Protein AF-A0A969ZUM5-F1 (afdb_monomer)

Foldseek 3Di:
DPDDDDDFDDDDDPVDQPCVVPVVSVVVVVVVVAQEAEDEQSNPFLVVCPVQVVSNHHYDYDDDDDDDDPLADDLVCPPLAHPVRFGFCFDDQDPSQKTKTKTDLVVQVPDPCLVRQDPDPSSMHIHIDHPPHPPD

Mean predicted aligned error: 12.03 Å

Sequence (136 aa):
MQNGCVPGYTIHPGNEHDSRTFPAICERLKKYDPALMVLDAGYKTPARAKTLPDDGIKPVYPYRRPMTKKGFFKKHEYVYLCPNNQVLCYATTNREGYREYKSDPSFCVNCPYLSQCTESKSRQKNSHETYWGTVP

pLDDT: mean 72.78, std 12.59, range [31.12, 88.75]

Structure (mmCIF, N/CA/C/O backbone):
data_AF-A0A969ZUM5-F1
#
_entry.id   AF-A0A969ZUM5-F1
#
loop_
_atom_site.group_PDB
_atom_site.id
_atom_site.type_symbol
_atom_site.label_atom_id
_atom_site.label_alt_id
_atom_site.label_comp_id
_atom_site.label_asym_id
_atom_site.label_entity_id
_atom_site.label_seq_id
_atom_site.pdbx_PDB_ins_code
_atom_site.Cartn_x
_atom_site.Cartn_y
_atom_site.Cartn_z
_atom_site.occupancy
_atom_site.B_iso_or_equiv
_atom_site.auth_seq_id
_atom_site.auth_comp_id
_atom_site.auth_asym_id
_atom_site.auth_atom_id
_atom_site.pdbx_PDB_model_num
ATOM 1 N N . MET A 1 1 ? -27.647 9.827 27.102 1.00 40.00 1 MET A N 1
ATOM 2 C CA . MET A 1 1 ? -26.809 10.618 26.173 1.00 40.00 1 MET A CA 1
ATOM 3 C C . MET A 1 1 ? -26.498 9.743 24.974 1.00 40.00 1 MET A C 1
ATOM 5 O O . MET A 1 1 ? -25.571 8.952 25.024 1.00 40.00 1 MET A O 1
ATOM 9 N N . GLN A 1 2 ? -27.339 9.794 23.946 1.00 44.69 2 GLN A N 1
ATOM 10 C CA . GLN A 1 2 ? -27.152 9.017 22.723 1.00 44.69 2 GLN A CA 1
ATOM 11 C C . GLN A 1 2 ? -26.543 9.994 21.709 1.00 44.69 2 GLN A C 1
ATOM 13 O O . GLN A 1 2 ? -27.190 10.983 21.376 1.00 44.69 2 GLN A O 1
ATOM 18 N N . ASN A 1 3 ? -25.294 9.752 21.294 1.00 53.50 3 ASN A N 1
ATOM 19 C CA . ASN A 1 3 ? -24.539 10.503 20.268 1.00 53.50 3 ASN A CA 1
ATOM 20 C C . ASN A 1 3 ? -23.748 11.746 20.745 1.00 53.50 3 ASN A C 1
ATOM 22 O O . ASN A 1 3 ? -23.856 12.822 20.162 1.00 53.50 3 ASN A O 1
ATOM 26 N N . GLY A 1 4 ? -22.919 11.609 21.786 1.00 60.84 4 GLY A N 1
ATOM 27 C CA . GLY A 1 4 ? -21.901 12.617 22.122 1.00 60.84 4 GLY A CA 1
ATOM 28 C C . GLY A 1 4 ? -20.591 12.377 21.362 1.00 60.84 4 GLY A C 1
ATOM 29 O O . GLY A 1 4 ? -20.077 11.262 21.374 1.00 60.84 4 GLY A O 1
ATOM 30 N N . CYS A 1 5 ? -20.030 13.408 20.726 1.00 58.38 5 CYS A N 1
ATOM 31 C CA . CYS A 1 5 ? -18.680 13.359 20.156 1.00 58.38 5 CYS A CA 1
ATOM 32 C C . CYS A 1 5 ? -17.672 13.855 21.200 1.00 58.38 5 CYS A C 1
ATOM 34 O O . CYS A 1 5 ? -17.805 14.977 21.687 1.00 58.38 5 CYS A O 1
ATOM 36 N N . VAL A 1 6 ? -16.657 13.052 21.532 1.00 65.62 6 VAL A N 1
ATOM 37 C CA . VAL A 1 6 ? -15.576 13.451 22.450 1.00 65.62 6 VAL A CA 1
ATOM 38 C C . VAL A 1 6 ? -14.344 13.839 21.624 1.00 65.62 6 VAL A C 1
ATOM 40 O O . VAL A 1 6 ? -13.677 12.950 21.091 1.00 65.62 6 VAL A O 1
ATOM 43 N N . PRO A 1 7 ? -14.020 15.138 21.476 1.00 65.69 7 PRO A N 1
ATOM 44 C CA . PRO A 1 7 ? -12.789 15.545 20.814 1.0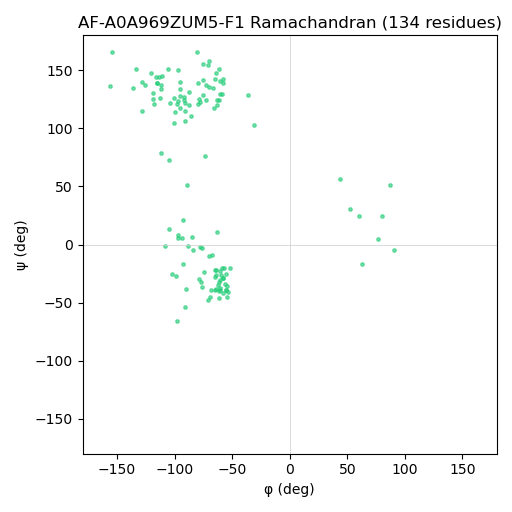0 65.69 7 PRO A CA 1
ATOM 45 C C . PRO A 1 7 ? -11.590 15.260 21.727 1.00 65.69 7 PRO A C 1
ATOM 47 O O . PRO A 1 7 ? -11.528 15.727 22.863 1.00 65.69 7 PRO A O 1
ATOM 50 N N . GLY A 1 8 ? -10.622 14.494 21.228 1.00 63.19 8 GLY A N 1
ATOM 51 C CA . GLY A 1 8 ? -9.336 14.269 21.885 1.00 63.19 8 GLY A CA 1
ATOM 52 C C . GLY A 1 8 ? -8.216 14.915 21.080 1.00 63.19 8 GLY A C 1
ATOM 53 O O . GLY A 1 8 ? -8.070 14.624 19.897 1.00 63.19 8 GLY A O 1
ATOM 54 N N . TYR A 1 9 ? -7.413 15.766 21.715 1.00 61.00 9 TYR A N 1
ATOM 55 C CA . TYR A 1 9 ? -6.194 16.317 21.125 1.00 61.00 9 TYR A CA 1
ATOM 56 C C . TYR A 1 9 ? -5.043 16.227 22.128 1.00 61.00 9 TYR A C 1
ATOM 58 O O . TYR A 1 9 ? -5.251 16.263 23.343 1.00 61.00 9 TYR A O 1
ATOM 66 N N . THR A 1 10 ? -3.817 16.116 21.627 1.00 54.66 10 THR A N 1
ATOM 67 C CA . THR A 1 10 ? -2.601 16.305 22.420 1.00 54.66 10 THR A CA 1
ATOM 68 C C . THR A 1 10 ? -1.697 17.301 21.712 1.00 54.66 10 THR A C 1
ATOM 70 O O . THR A 1 10 ? -1.594 17.309 20.488 1.00 54.66 10 THR A O 1
ATOM 73 N N . ILE A 1 11 ? -1.067 18.175 22.493 1.00 53.31 11 ILE A N 1
ATOM 74 C CA . ILE A 1 11 ? -0.109 19.166 22.004 1.00 53.31 11 ILE A CA 1
ATOM 75 C C . ILE A 1 11 ? 1.276 18.550 22.187 1.00 53.31 11 ILE A C 1
ATOM 77 O O . ILE A 1 11 ? 1.663 18.256 23.316 1.00 53.31 11 ILE A O 1
ATOM 81 N N . HIS A 1 12 ? 1.995 18.339 21.086 1.00 54.88 12 HIS A N 1
ATOM 82 C CA . HIS A 1 12 ? 3.365 17.827 21.101 1.00 54.88 12 HIS A CA 1
ATOM 83 C C . HIS A 1 12 ? 4.328 18.881 20.544 1.00 54.88 12 HIS A C 1
ATOM 85 O O . HIS A 1 12 ? 3.956 19.622 19.630 1.00 54.88 12 HIS A O 1
ATOM 91 N N . PRO A 1 13 ? 5.555 18.984 21.085 1.00 48.16 13 PRO A N 1
ATOM 92 C CA . PRO A 1 13 ? 6.585 19.845 20.519 1.00 48.16 13 PRO A CA 1
ATOM 93 C C . PRO A 1 13 ? 6.903 19.393 19.087 1.00 48.16 13 PRO A C 1
ATOM 95 O O . PRO A 1 13 ? 6.975 18.197 18.817 1.00 48.16 13 PRO A O 1
ATOM 98 N N . GLY A 1 14 ? 7.120 20.344 18.171 1.00 44.19 14 GLY A N 1
ATOM 99 C CA . GLY A 1 14 ? 7.198 20.116 16.715 1.00 44.19 14 GLY A CA 1
ATOM 100 C C . GLY A 1 14 ? 8.335 19.218 16.198 1.00 44.19 14 GLY A C 1
ATOM 101 O O . GLY A 1 14 ? 8.569 19.176 14.996 1.00 44.19 14 GLY A O 1
ATOM 102 N N . ASN A 1 15 ? 9.047 18.519 17.085 1.00 52.94 15 ASN A N 1
ATOM 103 C CA . ASN A 1 15 ? 10.117 17.574 16.774 1.00 52.94 15 ASN A CA 1
ATOM 104 C C . ASN A 1 15 ? 9.716 16.099 17.016 1.00 52.94 15 ASN A C 1
ATOM 106 O O . ASN A 1 15 ? 10.518 15.196 16.783 1.00 52.94 15 ASN A O 1
ATOM 110 N N . GLU A 1 16 ? 8.494 15.827 17.492 1.00 54.22 16 GLU A N 1
ATOM 111 C CA . GLU A 1 16 ? 7.964 14.466 17.625 1.00 54.22 16 GLU A CA 1
ATOM 112 C C . GLU A 1 16 ? 7.086 14.101 16.427 1.00 54.22 16 GLU A C 1
ATOM 114 O O . GLU A 1 16 ? 6.107 14.770 16.118 1.00 54.22 16 GLU A O 1
ATOM 119 N N . HIS A 1 17 ? 7.436 13.008 15.749 1.00 52.09 17 HIS A N 1
ATOM 120 C CA . HIS A 1 17 ? 6.623 12.469 14.664 1.00 52.09 17 HIS A CA 1
ATOM 121 C C . HIS A 1 17 ? 5.292 11.939 15.226 1.00 52.09 17 HIS A C 1
ATOM 123 O O . HIS A 1 17 ? 5.299 11.166 16.188 1.00 52.09 17 HIS A O 1
ATOM 129 N N . ASP A 1 18 ? 4.166 12.261 14.580 1.00 53.41 18 ASP A N 1
ATOM 130 C CA . ASP A 1 18 ? 2.789 11.898 14.985 1.00 53.41 18 ASP A CA 1
ATOM 131 C C . ASP A 1 18 ? 2.598 10.390 15.266 1.00 53.41 18 ASP A C 1
ATOM 133 O O . ASP A 1 18 ? 1.714 9.940 16.005 1.00 53.41 18 ASP A O 1
ATOM 137 N N . SER A 1 19 ? 3.494 9.554 14.735 1.00 55.16 19 SER A N 1
ATOM 138 C CA . SER A 1 19 ? 3.560 8.130 15.050 1.00 55.16 19 SER A CA 1
ATOM 139 C C . SER A 1 19 ? 3.991 7.805 16.487 1.00 55.16 19 SER A C 1
ATOM 141 O O . SER A 1 19 ? 3.902 6.641 16.853 1.00 55.16 19 SER A O 1
ATOM 143 N N . ARG A 1 20 ? 4.444 8.742 17.324 1.00 58.81 20 ARG A N 1
ATOM 144 C CA . ARG A 1 20 ? 4.753 8.495 18.752 1.00 58.81 20 ARG A CA 1
ATOM 145 C C . ARG A 1 20 ? 3.679 9.009 19.707 1.00 58.81 20 ARG A C 1
ATOM 147 O O . ARG A 1 20 ? 3.490 8.433 20.767 1.00 58.81 20 ARG A O 1
ATOM 154 N N . THR A 1 21 ? 2.929 10.011 19.276 1.00 61.41 21 THR A N 1
ATOM 155 C CA . THR A 1 21 ? 1.887 10.718 20.031 1.00 61.41 21 THR A CA 1
ATOM 156 C C . THR A 1 21 ? 0.575 9.943 20.179 1.00 61.41 21 THR A C 1
ATOM 158 O O . THR A 1 21 ? -0.080 9.972 21.219 1.00 61.41 21 THR A O 1
ATOM 161 N N . PHE A 1 22 ? 0.187 9.210 19.140 1.00 65.56 22 PHE A N 1
ATOM 162 C CA . PHE A 1 22 ? -1.101 8.519 19.075 1.00 65.56 22 PHE A CA 1
ATOM 163 C C . PHE A 1 22 ? -1.432 7.545 20.221 1.00 65.56 22 PHE A C 1
ATOM 165 O O . PHE A 1 22 ? -2.600 7.516 20.602 1.00 65.56 22 PHE A O 1
ATOM 172 N N . PRO A 1 23 ? -0.503 6.725 20.770 1.00 69.12 23 PRO A N 1
ATOM 173 C CA . PRO A 1 23 ? -0.862 5.746 21.796 1.00 69.12 23 PRO A CA 1
ATOM 174 C C . PRO A 1 23 ? -1.449 6.426 23.035 1.00 69.12 23 PRO A C 1
ATOM 176 O O . PRO A 1 23 ? -2.467 5.973 23.546 1.00 69.12 23 PRO A O 1
ATOM 179 N N . ALA A 1 24 ? -0.896 7.578 23.428 1.00 70.81 24 ALA A N 1
ATOM 180 C CA . ALA A 1 24 ? -1.373 8.352 24.570 1.00 70.81 24 ALA A CA 1
ATOM 181 C C . ALA A 1 24 ? -2.792 8.912 24.362 1.00 70.81 24 ALA A C 1
ATOM 183 O O . ALA A 1 24 ? -3.603 8.907 25.288 1.00 70.81 24 ALA A O 1
ATOM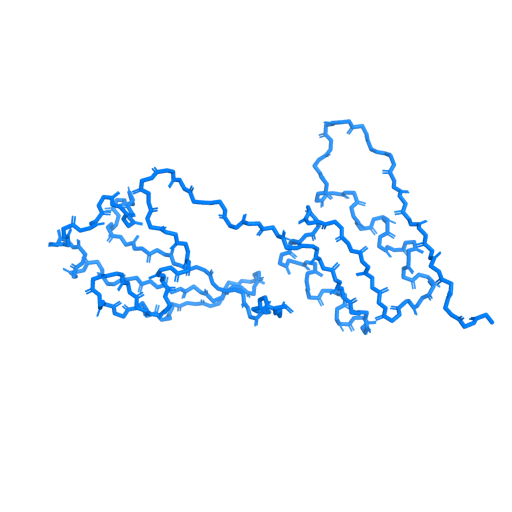 184 N N . ILE A 1 25 ? -3.127 9.376 23.151 1.00 74.31 25 ILE A N 1
ATOM 185 C CA . ILE A 1 25 ? -4.500 9.811 22.832 1.00 74.31 25 ILE A CA 1
ATOM 186 C C . ILE A 1 25 ? -5.439 8.606 22.805 1.00 74.31 25 ILE A C 1
ATOM 188 O O . ILE A 1 25 ? -6.530 8.650 23.372 1.00 74.31 25 ILE A O 1
ATOM 192 N N . CYS A 1 26 ? -5.007 7.524 22.159 1.00 71.75 26 CYS A N 1
ATOM 193 C CA . CYS A 1 26 ? -5.804 6.324 21.982 1.00 71.75 26 CYS A CA 1
ATOM 194 C C . CYS A 1 26 ? -6.167 5.698 23.334 1.00 71.75 26 CYS A C 1
ATOM 196 O O . CYS A 1 26 ? -7.338 5.438 23.572 1.00 71.75 26 CYS A O 1
ATOM 198 N N . GLU A 1 27 ? -5.220 5.563 24.267 1.00 75.88 27 GLU A N 1
ATOM 199 C CA . GLU A 1 27 ? -5.486 5.067 25.625 1.00 75.88 27 GLU A CA 1
ATOM 200 C C . GLU A 1 27 ? -6.480 5.939 26.400 1.00 75.88 27 GLU A C 1
ATOM 202 O O . GLU A 1 27 ? -7.324 5.417 27.127 1.00 75.88 27 GLU A O 1
ATOM 207 N N . ARG A 1 28 ? -6.432 7.267 26.233 1.00 76.31 28 ARG A N 1
ATOM 208 C CA . ARG A 1 28 ? -7.406 8.173 26.865 1.00 76.31 28 ARG A CA 1
ATOM 209 C C . ARG A 1 28 ? -8.801 8.007 26.275 1.00 76.31 28 ARG A C 1
ATOM 211 O O . ARG A 1 28 ? -9.768 8.057 27.027 1.00 76.31 28 ARG A O 1
ATOM 218 N N . LEU A 1 29 ? -8.902 7.810 24.961 1.00 75.12 29 LEU A N 1
ATOM 219 C CA . LEU A 1 29 ? -10.180 7.643 24.270 1.00 75.12 29 LEU A CA 1
ATOM 220 C C . LEU A 1 29 ? -10.776 6.242 24.457 1.00 75.12 29 LEU A C 1
ATOM 222 O O . LEU A 1 29 ? -11.991 6.125 24.569 1.00 75.12 29 LEU A O 1
ATOM 226 N N . LYS A 1 30 ? -9.946 5.197 24.579 1.00 75.25 30 LYS A N 1
ATOM 227 C CA . LYS A 1 30 ? -10.384 3.820 24.873 1.00 75.25 30 LYS A CA 1
ATOM 228 C C . LYS A 1 30 ? -11.163 3.709 26.184 1.00 75.25 30 LYS A C 1
ATOM 230 O O . LYS A 1 30 ? -12.049 2.875 26.286 1.00 75.25 30 LYS A O 1
ATOM 235 N N . LYS A 1 31 ? -10.896 4.582 27.165 1.00 77.69 31 LYS A N 1
ATOM 236 C CA . LYS A 1 31 ? -11.652 4.633 28.435 1.00 77.69 31 LYS A CA 1
ATOM 237 C C . LYS A 1 31 ? -13.149 4.893 28.252 1.00 77.69 31 LYS A C 1
ATOM 239 O O . LYS A 1 31 ? -13.914 4.613 29.167 1.00 77.69 31 LYS A O 1
ATOM 244 N N . TYR A 1 32 ? -13.548 5.447 27.111 1.00 77.12 32 TYR A N 1
ATOM 245 C CA . TYR A 1 32 ? -14.940 5.755 26.795 1.00 77.12 32 TYR A CA 1
ATOM 246 C C . TYR A 1 32 ? -15.623 4.675 25.946 1.00 77.12 32 TYR A C 1
ATOM 248 O O . TYR A 1 32 ? -16.746 4.907 25.513 1.00 77.12 32 TYR A O 1
ATOM 256 N N . ASP A 1 33 ? -14.949 3.547 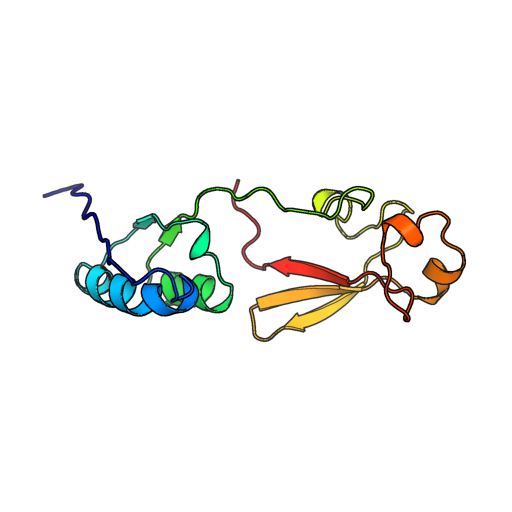25.688 1.00 76.38 33 ASP A N 1
ATOM 257 C CA . ASP A 1 33 ? -15.440 2.430 24.867 1.00 76.38 33 ASP A CA 1
ATOM 258 C C . ASP A 1 33 ? -16.142 2.876 23.561 1.00 76.38 33 ASP A C 1
ATOM 260 O O . ASP A 1 33 ? -17.330 2.620 23.340 1.00 76.38 33 ASP A O 1
ATOM 264 N N . PRO A 1 34 ? -15.457 3.658 22.699 1.00 79.44 34 PRO A N 1
ATOM 265 C CA . PRO A 1 34 ? -16.099 4.232 21.529 1.00 79.44 34 PRO A CA 1
ATOM 266 C C . PRO A 1 34 ? -16.312 3.173 20.443 1.00 79.44 34 PRO A C 1
ATOM 268 O O . PRO A 1 34 ? -15.362 2.566 19.963 1.00 79.44 34 PRO A O 1
ATOM 271 N N . ALA A 1 35 ? -17.537 3.053 19.929 1.00 77.06 35 ALA A N 1
ATOM 272 C CA . ALA A 1 35 ? -17.808 2.198 18.766 1.00 77.06 35 ALA A CA 1
ATOM 273 C C . ALA A 1 35 ? -17.111 2.691 17.474 1.00 77.06 35 ALA A C 1
ATOM 275 O O . ALA A 1 35 ? -16.802 1.901 16.579 1.00 77.06 35 ALA A O 1
ATOM 276 N N . LEU A 1 36 ? -16.862 4.003 17.362 1.00 79.38 36 LEU A N 1
ATOM 277 C CA . LEU A 1 36 ? -16.279 4.651 16.185 1.00 79.38 36 LEU A CA 1
ATOM 278 C C . LEU A 1 36 ? -15.215 5.671 16.601 1.00 79.38 36 LEU A C 1
ATOM 280 O O . LEU A 1 36 ? -15.460 6.502 17.475 1.00 79.38 36 LEU A O 1
ATOM 284 N N . MET A 1 37 ? -14.065 5.664 15.929 1.00 79.19 37 MET A N 1
ATOM 285 C CA . MET A 1 37 ? -12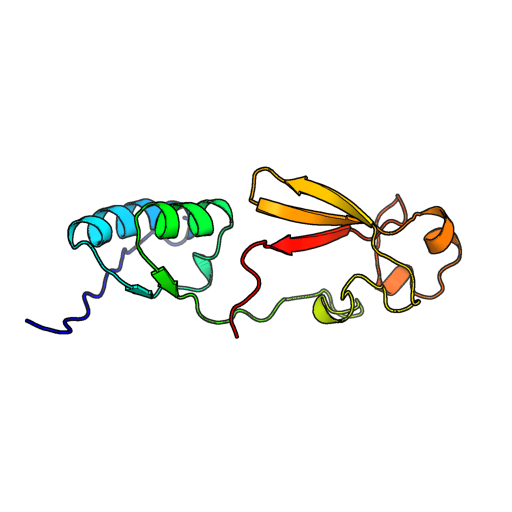.988 6.624 16.170 1.00 79.19 37 MET A CA 1
ATOM 286 C C . MET A 1 37 ? -12.552 7.279 14.858 1.00 79.19 37 MET A C 1
ATOM 288 O O . MET A 1 37 ? -12.020 6.610 13.976 1.00 79.19 37 MET A O 1
ATOM 292 N N . VAL A 1 38 ? -12.764 8.592 14.727 1.00 80.25 38 VAL A N 1
ATOM 293 C CA . VAL A 1 38 ? -12.276 9.370 13.577 1.00 80.25 38 VAL A CA 1
ATOM 294 C C . VAL A 1 38 ? -10.860 9.845 13.879 1.00 80.25 38 VAL A C 1
ATOM 296 O O . VAL A 1 38 ? -10.626 10.536 14.867 1.00 80.25 38 VAL A O 1
ATOM 299 N N . LEU A 1 39 ? -9.911 9.441 13.043 1.00 79.31 39 LEU A N 1
ATOM 300 C CA . LEU A 1 39 ? -8.482 9.649 13.237 1.00 79.31 39 LEU A CA 1
ATOM 301 C C . LEU A 1 39 ? -7.900 10.448 12.085 1.00 79.31 39 LEU A C 1
ATOM 303 O O . LEU A 1 39 ? -8.322 10.279 10.950 1.00 79.31 39 LEU A O 1
ATOM 307 N N . ASP A 1 40 ? -6.883 11.260 12.354 1.00 75.44 40 ASP A N 1
ATOM 308 C CA . ASP A 1 40 ? -6.139 11.944 11.298 1.00 75.44 40 ASP A CA 1
ATOM 309 C C . ASP A 1 40 ? -5.451 10.958 10.325 1.00 75.44 40 ASP A C 1
ATOM 311 O O . ASP A 1 40 ? -5.057 9.845 10.700 1.00 75.44 40 ASP A O 1
ATOM 315 N N . ALA A 1 41 ? -5.266 11.372 9.065 1.00 68.19 41 ALA A N 1
ATOM 316 C CA . ALA A 1 41 ? -4.572 10.581 8.045 1.00 68.19 41 ALA A CA 1
ATOM 317 C C . ALA A 1 41 ? -3.129 10.216 8.442 1.00 68.19 41 ALA A C 1
ATOM 319 O O . ALA A 1 41 ? -2.629 9.172 8.013 1.00 68.19 41 ALA A O 1
ATOM 320 N N . GLY A 1 42 ? -2.460 11.043 9.251 1.00 68.00 42 GLY A N 1
ATOM 321 C CA . GLY A 1 42 ? -1.121 10.796 9.792 1.00 68.00 42 GLY A CA 1
ATOM 322 C C . GLY A 1 42 ? -1.050 9.590 10.733 1.00 68.00 42 GLY A C 1
ATOM 323 O O . GLY A 1 42 ? 0.004 8.967 10.863 1.00 68.00 42 GLY A O 1
ATOM 324 N N . TYR A 1 43 ? -2.178 9.180 11.319 1.00 69.00 43 TYR A N 1
ATOM 325 C CA . TYR A 1 43 ? -2.258 8.013 12.202 1.00 69.00 43 TYR A CA 1
ATOM 326 C C . TYR A 1 43 ? -2.534 6.696 11.474 1.00 69.00 43 TYR A C 1
ATOM 328 O O . TYR A 1 43 ? -2.572 5.643 12.118 1.00 69.00 43 TYR A O 1
ATOM 336 N N . LYS A 1 44 ? -2.693 6.726 10.145 1.00 69.06 44 LYS A N 1
ATOM 337 C CA . LYS A 1 44 ? -2.882 5.536 9.310 1.00 69.06 44 LYS A CA 1
ATOM 338 C C . LYS A 1 44 ? -1.561 4.773 9.168 1.00 69.06 44 LYS A C 1
ATOM 340 O O . LYS A 1 44 ? -0.896 4.838 8.135 1.00 69.06 44 LYS A O 1
ATOM 345 N N . THR A 1 45 ? -1.179 4.044 10.214 1.00 65.31 45 THR A N 1
ATOM 346 C CA . THR A 1 45 ? -0.061 3.096 10.182 1.00 65.31 45 THR A CA 1
ATOM 347 C C . THR A 1 45 ? -0.558 1.652 10.298 1.00 65.31 45 THR A C 1
ATOM 349 O O . THR A 1 45 ? -1.524 1.374 11.012 1.00 65.31 45 THR A O 1
ATOM 352 N N . PRO A 1 46 ? 0.104 0.705 9.616 1.00 58.84 46 PRO A N 1
ATOM 353 C CA . PRO A 1 46 ? -0.287 -0.707 9.576 1.00 58.84 46 PRO A CA 1
ATOM 354 C C . PRO A 1 46 ? -0.357 -1.352 10.966 1.00 58.84 46 PRO A C 1
ATOM 356 O O . PRO A 1 46 ? -1.322 -2.043 11.280 1.00 58.84 46 PRO A O 1
ATOM 359 N N . ALA A 1 47 ? 0.613 -1.045 11.835 1.00 60.53 47 ALA A N 1
ATOM 360 C CA . ALA A 1 47 ? 0.645 -1.538 13.211 1.00 60.53 47 ALA A CA 1
ATOM 361 C C . ALA A 1 47 ? -0.586 -1.116 14.038 1.00 60.53 47 ALA A C 1
ATOM 363 O O . ALA A 1 47 ? -0.955 -1.815 14.973 1.00 60.53 47 ALA A O 1
ATOM 364 N N . ARG A 1 48 ? -1.236 0.005 13.691 1.00 62.19 48 ARG A N 1
ATOM 365 C CA . ARG A 1 48 ? -2.387 0.572 14.419 1.00 62.19 48 ARG A CA 1
ATOM 366 C C . ARG A 1 48 ? -3.731 0.239 13.805 1.00 62.19 48 ARG A C 1
ATOM 368 O O . ARG A 1 48 ? -4.723 0.178 14.524 1.00 62.19 48 ARG A O 1
ATOM 375 N N . ALA A 1 49 ? -3.753 -0.002 12.496 1.00 61.62 49 ALA A N 1
ATOM 376 C CA . ALA A 1 49 ? -4.949 -0.431 11.784 1.00 61.62 49 ALA A CA 1
ATOM 377 C C . ALA A 1 49 ? -5.485 -1.773 12.307 1.00 61.62 49 ALA A C 1
ATOM 379 O O . ALA A 1 49 ? -6.665 -2.048 12.133 1.00 61.62 49 ALA A O 1
ATOM 380 N N . LYS A 1 50 ? -4.634 -2.587 12.950 1.00 61.88 50 LYS A N 1
ATOM 381 C CA . LYS A 1 50 ? -5.032 -3.861 13.555 1.00 61.88 50 LYS A CA 1
ATOM 382 C C . LYS A 1 50 ? -5.486 -3.732 15.016 1.00 61.88 50 LYS A C 1
ATOM 384 O O . LYS A 1 50 ? -6.461 -4.360 15.396 1.00 61.88 50 LYS A O 1
ATOM 389 N N . THR A 1 51 ? -4.835 -2.882 15.812 1.00 68.38 51 THR A N 1
ATOM 390 C CA . THR A 1 51 ? -5.123 -2.772 17.253 1.00 68.38 51 THR A CA 1
ATOM 391 C C . THR A 1 51 ? -6.539 -2.273 17.551 1.00 68.38 51 THR A C 1
ATOM 393 O O . THR A 1 51 ? -7.157 -2.748 18.489 1.00 68.38 51 THR A O 1
ATOM 396 N N . LEU A 1 52 ? -7.062 -1.319 16.772 1.00 73.69 52 LEU A N 1
ATOM 397 C CA . LEU A 1 52 ? -8.389 -0.743 17.040 1.00 73.69 52 LEU A CA 1
ATOM 39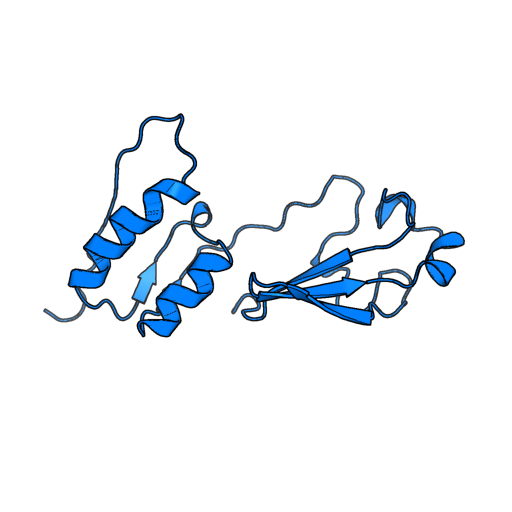8 C C . LEU A 1 52 ? -9.534 -1.725 16.741 1.00 73.69 52 LEU A C 1
ATOM 400 O O . LEU A 1 52 ? -10.384 -1.886 17.614 1.00 73.69 52 LEU A O 1
ATOM 404 N N . PRO A 1 53 ? -9.556 -2.420 15.583 1.00 74.44 53 PRO A N 1
ATOM 405 C CA . PRO A 1 53 ? -10.557 -3.456 15.339 1.00 74.44 53 PRO A CA 1
ATOM 406 C C . PRO A 1 53 ? -10.483 -4.638 16.309 1.00 74.44 53 PRO A C 1
ATOM 408 O O . PRO A 1 53 ? -11.534 -5.171 16.653 1.00 74.44 53 PRO A O 1
ATOM 411 N N . ASP A 1 54 ? -9.281 -5.033 16.756 1.00 74.75 54 ASP A N 1
ATOM 412 C CA . ASP A 1 54 ? -9.113 -6.096 17.763 1.00 74.75 54 ASP A CA 1
ATOM 413 C C . ASP A 1 54 ? -9.792 -5.711 19.097 1.00 74.75 54 ASP A C 1
ATOM 415 O O . ASP A 1 54 ? -10.358 -6.568 19.771 1.00 74.75 54 ASP A O 1
ATOM 419 N N . ASP A 1 55 ? -9.817 -4.415 19.427 1.00 74.50 55 ASP A N 1
ATOM 420 C CA . ASP A 1 55 ? -10.523 -3.857 20.588 1.00 74.50 55 ASP A CA 1
ATOM 421 C C . ASP A 1 55 ? -12.019 -3.566 20.316 1.00 74.50 55 ASP A C 1
ATOM 423 O O . ASP A 1 55 ? -12.688 -2.949 21.140 1.00 74.50 55 ASP A O 1
ATOM 427 N N . GLY A 1 56 ? -12.563 -3.956 19.155 1.00 77.38 56 GLY A N 1
ATOM 428 C CA . GLY A 1 56 ? -13.962 -3.703 18.774 1.00 77.38 56 GLY A CA 1
ATOM 429 C C . GLY A 1 56 ? -14.263 -2.267 18.320 1.00 77.38 56 GLY A C 1
ATOM 430 O O . GLY A 1 56 ? -15.413 -1.936 18.025 1.00 77.38 56 GLY A O 1
ATOM 431 N N . ILE A 1 57 ? -13.243 -1.414 18.207 1.00 81.06 57 ILE A N 1
ATOM 432 C CA . ILE A 1 57 ? -13.367 -0.009 17.811 1.00 81.06 57 ILE A CA 1
ATOM 433 C C . ILE A 1 57 ? -13.208 0.094 16.295 1.00 81.06 57 ILE A C 1
ATOM 435 O O . ILE A 1 57 ? -12.195 -0.330 15.739 1.00 81.06 57 ILE A O 1
ATOM 439 N N . LYS A 1 58 ? -14.160 0.724 15.597 1.00 79.94 58 LYS A N 1
ATOM 440 C CA . LYS A 1 58 ? -14.039 0.968 14.151 1.00 79.94 58 LYS A CA 1
ATOM 441 C C . LYS A 1 58 ? -13.271 2.272 13.879 1.00 79.94 58 LYS A C 1
ATOM 443 O O . LYS A 1 58 ? -13.820 3.352 14.122 1.00 79.94 58 LYS A O 1
ATOM 448 N N . PRO A 1 59 ? -12.034 2.231 13.347 1.00 79.75 59 PRO A N 1
ATOM 449 C CA . PRO A 1 59 ? -11.332 3.447 12.966 1.00 79.75 59 PRO A CA 1
ATOM 450 C C . PRO A 1 59 ? -11.808 3.975 11.610 1.00 79.75 59 PRO A C 1
ATOM 452 O O . PRO A 1 59 ? -11.979 3.222 10.651 1.00 79.75 59 PRO A O 1
ATOM 455 N N . VAL A 1 60 ? -11.954 5.293 11.510 1.00 80.38 60 VAL A N 1
ATOM 456 C CA . VAL A 1 60 ? -12.202 6.022 10.265 1.00 80.38 60 VAL A CA 1
ATOM 457 C C . VAL A 1 60 ? -11.030 6.959 10.030 1.00 80.38 60 VAL A C 1
ATOM 459 O O . VAL A 1 60 ? -10.751 7.826 10.854 1.00 80.38 60 VAL A O 1
ATOM 462 N N . TYR A 1 61 ? -10.353 6.791 8.898 1.00 78.19 61 TYR A N 1
ATOM 463 C CA . TYR A 1 61 ? -9.256 7.659 8.478 1.00 78.19 61 TYR A CA 1
ATOM 464 C C . TYR A 1 61 ? -9.685 8.456 7.242 1.00 78.19 61 TYR A C 1
ATOM 466 O O . TYR A 1 61 ? -10.243 7.856 6.318 1.00 78.19 61 TYR A O 1
ATOM 474 N N . PRO A 1 62 ? -9.390 9.764 7.155 1.00 76.19 62 PRO A N 1
ATOM 475 C CA . PRO A 1 62 ? -9.619 10.525 5.944 1.00 76.19 62 PRO A CA 1
ATOM 476 C C . PRO A 1 62 ? -8.746 9.987 4.807 1.00 76.19 62 PRO A C 1
ATOM 478 O O . PRO A 1 62 ? -7.631 9.486 5.003 1.00 76.19 62 PRO A O 1
ATOM 481 N N . TYR A 1 63 ? -9.269 10.085 3.587 1.00 70.75 63 TYR A N 1
ATOM 482 C CA . TYR A 1 63 ? -8.566 9.629 2.398 1.00 70.75 63 TYR A CA 1
ATOM 483 C C . TYR A 1 63 ? -7.308 10.471 2.154 1.00 70.75 63 TYR A C 1
ATOM 485 O O . TYR A 1 63 ? -7.376 11.668 1.876 1.00 70.75 63 TYR A O 1
ATOM 493 N N . ARG A 1 64 ? -6.140 9.824 2.198 1.00 65.19 64 ARG A N 1
ATOM 494 C CA . ARG A 1 64 ? -4.871 10.417 1.766 1.00 65.19 64 ARG A CA 1
ATOM 495 C C . ARG A 1 64 ? -4.569 9.962 0.346 1.00 65.19 64 ARG A C 1
ATOM 497 O O . ARG A 1 64 ? -4.423 8.764 0.103 1.00 65.19 64 ARG A O 1
ATOM 504 N N . ARG A 1 65 ? -4.431 10.914 -0.583 1.00 66.56 65 ARG A N 1
ATOM 505 C CA . ARG A 1 65 ? -4.031 10.603 -1.962 1.00 66.56 65 ARG A CA 1
ATOM 506 C C . ARG A 1 65 ? -2.669 9.892 -1.961 1.00 66.56 65 ARG A C 1
ATOM 508 O O . ARG A 1 65 ? -1.730 10.404 -1.347 1.00 66.56 65 ARG A O 1
ATOM 515 N N . PRO A 1 66 ? -2.533 8.740 -2.640 1.00 66.25 66 PRO A N 1
ATOM 516 C CA . PRO A 1 66 ? -1.246 8.079 -2.781 1.00 66.25 66 PRO A CA 1
ATOM 517 C C . PRO A 1 66 ? -0.296 8.984 -3.570 1.00 66.25 66 PRO A C 1
ATOM 519 O O . PRO A 1 66 ? -0.607 9.409 -4.682 1.00 66.25 66 PRO A O 1
ATOM 522 N N . MET A 1 67 ? 0.858 9.288 -2.981 1.00 67.06 67 MET A N 1
ATOM 523 C CA . MET A 1 67 ? 1.901 10.077 -3.629 1.00 67.06 67 MET A CA 1
ATOM 524 C C . MET A 1 67 ? 2.852 9.135 -4.364 1.00 67.06 67 MET A C 1
ATOM 526 O O . MET A 1 67 ? 3.534 8.325 -3.739 1.00 67.06 67 MET A O 1
ATOM 530 N N . THR A 1 68 ? 2.894 9.231 -5.691 1.00 69.88 68 THR A N 1
ATOM 531 C CA . THR A 1 68 ? 3.941 8.609 -6.510 1.00 69.88 68 THR A CA 1
ATOM 532 C C . THR A 1 68 ? 4.907 9.674 -7.010 1.00 69.88 68 THR A C 1
ATOM 534 O O . THR A 1 68 ? 4.541 10.839 -7.171 1.00 69.88 68 THR A O 1
ATOM 537 N N . LYS A 1 69 ? 6.168 9.285 -7.234 1.00 75.31 69 LYS A N 1
ATOM 538 C CA . LYS A 1 69 ? 7.157 10.172 -7.854 1.00 75.31 69 LYS A CA 1
ATOM 539 C C . LYS A 1 69 ? 6.650 10.623 -9.231 1.00 75.31 69 LYS A C 1
ATOM 541 O O . LYS A 1 69 ? 6.039 9.844 -9.963 1.00 75.31 69 LYS A O 1
ATOM 546 N N . LYS A 1 70 ? 6.912 11.882 -9.589 1.00 74.38 70 LYS A N 1
ATOM 547 C CA . LYS A 1 70 ? 6.548 12.437 -10.900 1.00 74.38 70 LYS A CA 1
ATOM 548 C C . LYS A 1 70 ? 7.255 11.636 -12.005 1.00 74.38 70 LYS A C 1
ATOM 550 O O . LYS A 1 70 ? 8.456 11.421 -11.909 1.00 74.38 70 LYS A O 1
ATOM 555 N N . GLY A 1 71 ? 6.507 11.184 -1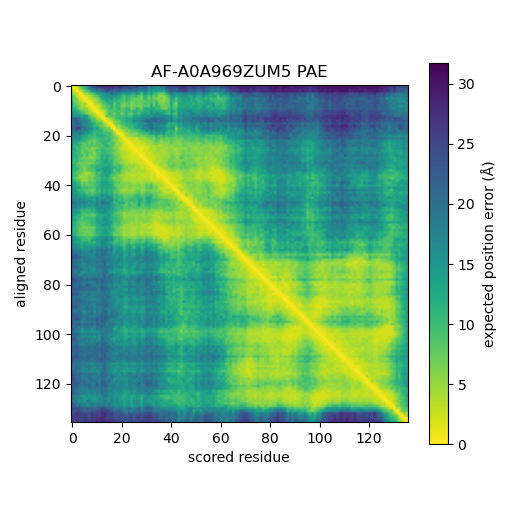3.014 1.00 79.06 71 GLY A N 1
ATOM 556 C CA . GLY A 1 71 ? 7.021 10.344 -14.110 1.00 79.06 71 GLY A CA 1
ATOM 557 C C . GLY A 1 71 ? 6.941 8.830 -13.872 1.00 79.06 71 GLY A C 1
ATOM 558 O O . GLY A 1 71 ? 7.231 8.068 -14.786 1.00 79.06 71 GLY A O 1
ATOM 559 N N . PHE A 1 72 ? 6.514 8.389 -12.684 1.00 84.56 72 PHE A N 1
ATOM 560 C CA . PHE A 1 72 ? 6.245 6.978 -12.402 1.00 84.56 72 PHE A CA 1
ATOM 561 C C . PHE A 1 72 ? 4.763 6.668 -12.550 1.00 84.56 72 PHE A C 1
ATOM 563 O O . PHE A 1 72 ? 3.910 7.500 -12.222 1.00 84.56 72 PHE A O 1
ATOM 570 N N . PHE A 1 73 ? 4.467 5.427 -12.931 1.00 83.44 73 PHE A N 1
ATOM 571 C CA . PHE A 1 73 ? 3.105 4.912 -12.869 1.00 83.44 73 PHE A CA 1
ATOM 572 C C . PHE A 1 73 ? 2.555 4.993 -11.446 1.00 83.44 73 PHE A C 1
ATOM 574 O O . PHE A 1 73 ? 3.233 4.699 -10.449 1.00 83.44 73 PHE A O 1
ATOM 581 N N . LYS A 1 74 ? 1.292 5.384 -11.361 1.00 81.50 74 LYS A N 1
ATOM 582 C CA . LYS A 1 74 ? 0.537 5.498 -10.124 1.00 81.50 74 LYS A CA 1
ATOM 583 C C . LYS A 1 74 ? 0.241 4.111 -9.573 1.00 81.50 74 LYS A C 1
ATOM 585 O O . LYS A 1 74 ? 0.128 3.130 -10.299 1.00 81.50 74 LYS A O 1
ATOM 590 N N . LYS A 1 75 ? 0.050 4.029 -8.256 1.00 77.88 75 LYS A N 1
ATOM 591 C CA . LYS A 1 75 ? -0.248 2.758 -7.579 1.00 77.88 75 LYS A CA 1
ATOM 592 C C . LYS A 1 75 ? -1.477 2.047 -8.166 1.00 77.88 75 LYS A C 1
ATOM 594 O O . LYS A 1 75 ? -1.453 0.834 -8.306 1.00 77.88 75 LYS A O 1
ATOM 599 N N . HIS A 1 76 ? -2.515 2.801 -8.531 1.00 76.19 76 HIS A N 1
ATOM 600 C CA . HIS A 1 76 ? -3.754 2.249 -9.090 1.00 76.19 76 HIS A CA 1
ATOM 601 C C . HIS A 1 76 ? -3.600 1.679 -10.509 1.00 76.19 76 HIS A C 1
ATOM 603 O O . HIS A 1 76 ? -4.534 1.075 -11.014 1.00 76.19 76 HIS A O 1
ATOM 609 N N . GLU A 1 77 ? -2.463 1.894 -11.176 1.00 78.94 77 GLU A N 1
ATOM 610 C CA . GLU A 1 77 ? -2.163 1.290 -12.483 1.00 78.94 77 GLU A CA 1
ATOM 611 C C . GLU A 1 77 ? -1.583 -0.126 -12.333 1.00 78.94 77 GLU A C 1
ATOM 613 O O . GLU A 1 77 ? -1.371 -0.818 -13.322 1.00 78.94 77 GLU A O 1
ATOM 618 N N . TYR A 1 78 ? -1.342 -0.568 -11.092 1.00 79.25 78 TYR A N 1
ATOM 619 C CA . TYR A 1 78 ? -0.864 -1.904 -10.754 1.00 79.25 78 TYR A CA 1
ATOM 620 C C . TYR A 1 78 ? -1.957 -2.684 -10.013 1.00 79.25 78 TYR A C 1
ATOM 622 O O . TYR A 1 78 ? -1.929 -2.789 -8.786 1.00 79.25 78 TYR A O 1
ATOM 630 N N . VAL A 1 79 ? -2.930 -3.216 -10.757 1.00 75.38 79 VAL A N 1
ATOM 631 C CA . VAL A 1 79 ? -4.064 -3.999 -10.224 1.00 75.38 79 VAL A CA 1
ATOM 632 C C . VAL A 1 79 ? -3.830 -5.478 -10.529 1.00 75.38 79 VAL A C 1
ATOM 634 O O . VAL A 1 79 ? -4.408 -6.027 -11.461 1.00 75.38 79 VAL A O 1
ATOM 637 N N . TYR A 1 80 ? -2.883 -6.099 -9.815 1.00 79.56 80 TYR A N 1
ATOM 638 C CA . TYR A 1 80 ? -2.346 -7.460 -10.057 1.00 79.56 80 TYR A CA 1
ATOM 639 C C . TYR A 1 80 ? -1.634 -7.672 -11.401 1.00 79.56 80 TYR A C 1
ATOM 641 O O . TYR A 1 80 ? -0.839 -8.598 -11.540 1.00 79.56 80 TYR A O 1
ATOM 649 N N . LEU A 1 81 ? -1.852 -6.775 -12.355 1.00 83.81 81 LEU A N 1
ATOM 650 C CA . LEU A 1 81 ? -1.149 -6.664 -13.619 1.00 83.81 81 LEU A CA 1
ATOM 651 C C . LEU A 1 81 ? -0.348 -5.364 -13.631 1.00 83.81 81 LEU A C 1
ATOM 653 O O . LEU A 1 81 ? -0.776 -4.350 -13.081 1.00 83.81 81 LEU A O 1
ATOM 657 N N . CYS A 1 82 ? 0.825 -5.388 -14.252 1.00 83.69 82 CYS A N 1
ATOM 658 C CA . CYS A 1 82 ? 1.551 -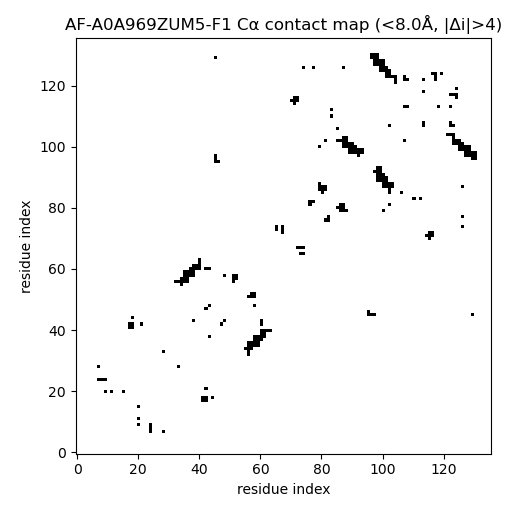4.170 -14.577 1.00 83.69 82 CYS A CA 1
ATOM 659 C C . CYS A 1 82 ? 0.988 -3.530 -15.863 1.00 83.69 82 CYS A C 1
ATOM 661 O O . CYS A 1 82 ? 0.319 -4.214 -16.640 1.00 83.69 82 CYS A O 1
ATOM 663 N N . PRO A 1 83 ? 1.323 -2.260 -16.156 1.00 82.62 83 PRO A N 1
ATOM 664 C CA . PRO A 1 83 ? 0.917 -1.590 -17.398 1.00 82.62 83 PRO A CA 1
ATOM 665 C C . PRO A 1 83 ? 1.348 -2.309 -18.689 1.00 82.62 83 PRO A C 1
ATOM 667 O O . PRO A 1 83 ? 0.754 -2.098 -19.738 1.00 82.62 83 PRO A O 1
ATOM 670 N N . ASN A 1 84 ? 2.357 -3.185 -18.615 1.00 84.62 84 ASN A N 1
ATOM 671 C CA . ASN A 1 84 ? 2.796 -4.053 -19.715 1.00 84.62 84 ASN A CA 1
ATOM 672 C C . ASN A 1 84 ? 2.115 -5.439 -19.704 1.00 84.62 84 ASN A C 1
ATOM 674 O O . ASN A 1 84 ? 2.662 -6.411 -20.224 1.00 84.62 84 ASN A O 1
ATOM 678 N N . ASN A 1 85 ? 0.964 -5.555 -19.042 1.00 84.38 85 ASN A N 1
ATOM 679 C CA . ASN A 1 85 ? 0.140 -6.760 -18.964 1.00 84.38 85 ASN A CA 1
ATOM 680 C C . ASN A 1 85 ? 0.827 -7.994 -18.340 1.00 84.38 85 ASN A C 1
ATOM 682 O O . ASN A 1 85 ? 0.439 -9.127 -18.611 1.00 84.38 85 ASN A O 1
ATOM 686 N N . GLN A 1 86 ? 1.850 -7.787 -17.503 1.00 84.94 86 GLN A N 1
ATOM 687 C CA . GLN A 1 86 ? 2.532 -8.863 -16.774 1.00 84.94 86 GLN A CA 1
ATOM 688 C C . GLN A 1 86 ? 1.956 -9.021 -15.372 1.00 84.94 86 GLN A C 1
ATOM 690 O O . GLN A 1 86 ? 1.699 -8.027 -14.691 1.00 84.94 86 GLN A O 1
ATOM 695 N N . VAL A 1 87 ? 1.809 -10.266 -14.924 1.00 86.62 87 VAL A N 1
ATOM 696 C CA . VAL A 1 87 ? 1.291 -10.584 -13.590 1.00 86.62 87 VAL A CA 1
ATOM 697 C C . VAL A 1 87 ? 2.308 -10.204 -12.514 1.00 86.62 87 VAL A C 1
ATOM 699 O O . VAL A 1 87 ? 3.502 -10.482 -12.624 1.00 86.62 87 VAL A O 1
ATOM 702 N N . LEU A 1 88 ? 1.822 -9.567 -11.451 1.00 87.06 88 LEU A N 1
ATOM 703 C CA . LEU A 1 88 ? 2.569 -9.364 -10.218 1.00 87.06 88 LEU A CA 1
ATOM 704 C C . LEU A 1 88 ? 2.286 -10.540 -9.281 1.00 87.06 88 LEU A C 1
ATOM 706 O O . LEU A 1 88 ? 1.204 -10.646 -8.703 1.00 87.06 88 LEU A O 1
ATOM 710 N N . CYS A 1 89 ? 3.263 -11.426 -9.127 1.00 87.06 89 CYS A N 1
ATOM 711 C CA . CYS A 1 89 ? 3.127 -12.617 -8.300 1.00 87.06 89 CYS A CA 1
ATOM 712 C C . CYS A 1 89 ? 3.135 -12.247 -6.818 1.00 87.06 89 CYS A C 1
ATOM 714 O O . CYS A 1 89 ? 3.950 -11.435 -6.373 1.00 87.06 89 CYS A O 1
ATOM 716 N N . TYR A 1 90 ? 2.248 -12.870 -6.043 1.00 86.62 90 TYR A N 1
ATOM 717 C CA . TYR A 1 90 ? 2.278 -12.765 -4.588 1.00 86.62 90 TYR A CA 1
ATOM 718 C C . TYR A 1 90 ? 3.601 -13.330 -4.064 1.00 86.62 90 TYR A C 1
ATOM 720 O O . TYR A 1 90 ? 3.958 -14.468 -4.363 1.00 86.62 90 TYR A O 1
ATOM 728 N N . ALA A 1 91 ? 4.332 -12.525 -3.298 1.00 86.44 91 ALA A N 1
ATOM 729 C CA . ALA A 1 91 ? 5.598 -12.922 -2.707 1.00 86.44 91 ALA A CA 1
ATOM 730 C C . ALA A 1 91 ? 5.397 -13.351 -1.256 1.00 86.44 91 ALA A C 1
ATOM 732 O O . ALA A 1 91 ? 5.604 -14.511 -0.913 1.00 86.44 91 ALA A O 1
ATOM 733 N N . THR A 1 92 ? 5.010 -12.415 -0.393 1.00 85.31 92 THR A N 1
ATOM 734 C CA . THR A 1 92 ? 4.855 -12.654 1.044 1.00 85.31 92 THR A CA 1
ATOM 735 C C . THR A 1 92 ? 3.843 -11.677 1.634 1.00 85.31 92 THR A C 1
ATOM 737 O O . THR A 1 92 ? 3.496 -10.666 1.023 1.00 85.31 92 THR A O 1
ATOM 740 N N . THR A 1 93 ? 3.379 -11.961 2.850 1.00 82.25 93 THR A N 1
ATOM 741 C CA . THR A 1 93 ? 2.711 -10.964 3.687 1.00 82.25 93 THR A CA 1
ATOM 742 C C . THR A 1 93 ? 3.694 -10.517 4.758 1.00 82.25 93 THR A C 1
ATOM 744 O O . THR A 1 93 ? 4.205 -11.344 5.513 1.00 82.25 93 THR A O 1
ATOM 747 N N . ASN A 1 94 ? 3.996 -9.221 4.812 1.00 77.00 94 ASN A N 1
ATOM 748 C CA . ASN A 1 94 ? 4.904 -8.666 5.812 1.00 77.00 94 ASN A CA 1
ATOM 749 C C . ASN A 1 94 ? 4.246 -8.698 7.209 1.00 77.00 94 ASN A C 1
ATOM 751 O O . ASN A 1 94 ? 3.020 -8.709 7.321 1.00 77.00 94 ASN A O 1
ATOM 755 N N . ARG A 1 95 ? 5.042 -8.664 8.286 1.00 70.00 95 ARG A N 1
ATOM 756 C CA . ARG A 1 95 ? 4.573 -8.598 9.688 1.00 70.00 95 ARG A CA 1
ATOM 757 C C . ARG A 1 95 ? 3.633 -7.416 9.942 1.00 70.00 95 ARG A C 1
ATOM 759 O O . ARG A 1 95 ? 2.794 -7.474 10.831 1.00 70.00 95 ARG A O 1
ATOM 766 N N . GLU A 1 96 ? 3.755 -6.373 9.129 1.00 64.06 96 GLU A N 1
ATOM 767 C CA . GLU A 1 96 ? 2.890 -5.193 9.131 1.00 64.06 96 GLU A CA 1
ATOM 768 C C . GLU A 1 96 ? 1.522 -5.416 8.442 1.00 64.06 96 GLU A C 1
ATOM 770 O O . GLU A 1 96 ? 0.690 -4.518 8.417 1.00 64.06 96 GLU A O 1
ATOM 775 N N . GLY A 1 97 ? 1.243 -6.596 7.880 1.00 67.69 97 GLY A N 1
ATOM 776 C CA . GLY A 1 97 ? -0.050 -6.903 7.253 1.00 67.69 97 GLY A CA 1
ATOM 777 C C . GLY A 1 97 ? -0.212 -6.360 5.829 1.00 67.69 97 GLY A C 1
ATOM 778 O O . GLY A 1 97 ? -1.337 -6.156 5.367 1.00 67.69 97 GLY A O 1
ATOM 779 N N . TYR A 1 98 ? 0.893 -6.127 5.116 1.00 76.25 98 TYR A N 1
ATOM 780 C CA . TYR A 1 98 ? 0.872 -5.860 3.676 1.00 76.25 98 TYR A CA 1
ATOM 781 C C . TYR A 1 98 ? 1.118 -7.138 2.892 1.00 76.25 98 TYR A C 1
ATOM 783 O O . TYR A 1 98 ? 2.084 -7.842 3.174 1.00 76.25 98 TYR A O 1
ATOM 791 N N . ARG A 1 99 ? 0.308 -7.382 1.864 1.00 83.50 99 ARG A N 1
ATOM 792 C CA . ARG A 1 99 ? 0.622 -8.329 0.795 1.00 83.50 99 ARG A CA 1
ATOM 793 C C . ARG A 1 99 ? 1.612 -7.675 -0.153 1.00 83.50 99 ARG A C 1
ATOM 795 O O . ARG A 1 99 ? 1.348 -6.600 -0.694 1.00 83.50 99 ARG A O 1
ATOM 802 N N . GLU A 1 100 ? 2.752 -8.317 -0.329 1.00 86.62 100 GLU A N 1
ATOM 803 C CA . GLU A 1 100 ? 3.777 -7.904 -1.272 1.00 86.62 100 GLU A CA 1
ATOM 804 C C . GLU A 1 100 ? 3.597 -8.672 -2.575 1.00 86.62 100 GLU A C 1
ATOM 806 O O . GLU A 1 100 ? 3.563 -9.903 -2.583 1.00 86.62 100 GLU A O 1
ATOM 811 N N . TYR A 1 101 ? 3.526 -7.942 -3.681 1.00 88.25 101 TYR A N 1
ATOM 812 C CA . TYR A 1 101 ? 3.521 -8.498 -5.025 1.00 88.25 101 TYR A CA 1
ATOM 813 C C . TYR A 1 101 ? 4.775 -8.059 -5.765 1.00 88.25 101 TYR A C 1
ATOM 815 O O . TYR A 1 101 ? 5.198 -6.902 -5.656 1.00 88.25 101 TYR A O 1
ATOM 823 N N . LYS A 1 102 ? 5.365 -8.977 -6.524 1.00 88.75 102 LYS A N 1
ATOM 824 C CA . LYS A 1 102 ? 6.624 -8.764 -7.234 1.00 88.75 102 LYS A CA 1
ATOM 825 C C . LYS A 1 102 ? 6.466 -9.083 -8.713 1.00 88.75 102 LYS A C 1
ATOM 827 O O . LYS A 1 102 ? 5.854 -10.085 -9.072 1.00 88.75 102 LYS A O 1
ATOM 832 N N . SER A 1 103 ? 7.034 -8.237 -9.567 1.00 87.75 103 SER A N 1
ATOM 833 C CA . SER A 1 103 ? 7.188 -8.563 -10.986 1.00 87.75 103 SER A CA 1
ATOM 834 C C . SER A 1 103 ? 8.320 -9.568 -11.192 1.00 87.75 103 SER A C 1
ATOM 836 O O . SER A 1 103 ? 9.257 -9.631 -10.394 1.00 87.75 103 SER A O 1
ATOM 838 N N . ASP A 1 104 ? 8.272 -10.333 -12.274 1.00 85.62 104 ASP A N 1
ATOM 839 C CA . ASP A 1 104 ? 9.382 -11.208 -12.645 1.00 85.62 104 ASP A CA 1
ATOM 840 C C . ASP A 1 104 ? 10.491 -10.389 -13.346 1.00 85.62 104 ASP A C 1
ATOM 842 O O . ASP A 1 104 ? 10.226 -9.745 -14.372 1.00 85.62 104 ASP A O 1
ATOM 846 N N . PRO A 1 105 ? 11.730 -10.376 -12.809 1.00 85.06 105 PRO A N 1
ATOM 847 C CA . PRO A 1 105 ? 12.845 -9.636 -13.390 1.00 85.06 105 PRO A CA 1
ATOM 848 C C . PRO A 1 105 ? 13.132 -10.015 -14.843 1.00 85.06 105 PRO A C 1
ATOM 850 O O . PRO A 1 105 ? 13.497 -9.138 -15.622 1.00 85.06 105 PRO A O 1
ATOM 853 N N . SER A 1 106 ? 12.932 -11.281 -15.220 1.00 85.19 106 SER A N 1
ATOM 854 C CA . SER A 1 106 ? 13.243 -11.828 -16.548 1.00 85.19 106 SER A CA 1
ATOM 855 C C . SER A 1 106 ? 12.440 -11.129 -17.643 1.00 85.19 106 SER A C 1
ATOM 857 O O . SER A 1 106 ? 12.978 -10.778 -18.691 1.00 85.19 106 SER A O 1
ATOM 859 N N . PHE A 1 107 ? 11.168 -10.836 -17.363 1.00 82.56 107 PHE A N 1
ATOM 860 C CA . PHE A 1 107 ? 10.299 -10.070 -18.259 1.00 82.56 107 PHE A CA 1
ATOM 861 C C . PHE A 1 107 ? 10.577 -8.565 -18.179 1.00 82.56 107 PHE A C 1
ATOM 863 O O . PHE A 1 107 ? 10.411 -7.837 -19.158 1.00 82.56 107 PHE A O 1
ATOM 870 N N . CYS A 1 108 ? 11.025 -8.074 -17.022 1.00 84.69 108 CYS A N 1
ATOM 871 C CA . CYS A 1 108 ? 11.332 -6.662 -16.820 1.00 84.69 108 CYS A CA 1
ATOM 872 C C . CYS A 1 108 ? 12.642 -6.209 -17.485 1.00 84.69 108 CYS A C 1
ATOM 874 O O . CYS A 1 108 ? 12.753 -5.025 -17.800 1.00 84.69 108 CYS A O 1
ATOM 876 N N . VAL A 1 109 ? 13.603 -7.108 -17.748 1.00 83.56 109 VAL A N 1
ATOM 877 C CA . VAL A 1 109 ? 14.881 -6.777 -18.417 1.00 83.56 109 VAL A CA 1
ATOM 878 C C . VAL A 1 109 ? 14.662 -6.060 -19.751 1.00 83.56 109 VAL A C 1
ATOM 880 O O . VAL A 1 109 ? 15.365 -5.091 -20.028 1.00 83.56 109 VAL A O 1
ATOM 883 N N . ASN A 1 110 ? 13.676 -6.509 -20.531 1.00 83.69 110 ASN A N 1
ATOM 884 C CA . ASN A 1 110 ? 13.375 -6.000 -21.872 1.00 83.69 110 ASN A CA 1
ATOM 885 C C . ASN A 1 110 ? 12.129 -5.097 -21.901 1.00 83.69 110 ASN A C 1
ATOM 887 O O . ASN A 1 110 ? 11.580 -4.823 -22.965 1.00 83.69 110 ASN A O 1
ATOM 891 N N . CYS A 1 111 ? 11.639 -4.658 -20.739 1.00 84.06 111 CYS A N 1
ATOM 892 C CA . CYS A 1 111 ? 10.409 -3.881 -20.661 1.00 84.06 111 CYS A CA 1
ATOM 893 C C . CYS A 1 111 ? 10.665 -2.409 -21.043 1.00 84.06 111 CYS A C 1
ATOM 895 O O . CYS A 1 111 ? 11.474 -1.750 -20.383 1.00 84.06 111 CYS A O 1
ATOM 897 N N . PRO A 1 112 ? 9.936 -1.842 -22.026 1.00 84.88 112 PRO A N 1
ATOM 898 C CA . PRO A 1 112 ? 10.110 -0.442 -22.436 1.00 84.88 112 PRO A CA 1
ATOM 899 C C . PRO A 1 112 ? 9.725 0.547 -21.325 1.00 84.88 112 PRO A C 1
ATOM 901 O O . PRO A 1 112 ? 10.183 1.685 -21.291 1.00 84.88 112 PRO A O 1
ATOM 904 N N . TYR A 1 113 ? 8.906 0.090 -20.381 1.00 84.75 113 TYR A N 1
ATOM 905 C CA . TYR A 1 113 ? 8.387 0.873 -19.270 1.00 84.75 113 TYR A CA 1
ATOM 906 C C . TYR A 1 113 ? 9.226 0.757 -17.990 1.00 84.75 113 TYR A C 1
ATOM 908 O O . TYR A 1 113 ? 8.825 1.282 -16.952 1.00 84.75 113 TYR A O 1
ATOM 916 N N . LEU A 1 114 ? 10.382 0.078 -18.025 1.00 85.06 114 LEU A N 1
ATOM 917 C CA . LEU A 1 114 ? 11.184 -0.204 -16.830 1.00 85.06 114 LEU A CA 1
ATOM 918 C C . LEU A 1 114 ? 11.520 1.068 -16.033 1.00 85.06 114 LEU A C 1
ATOM 920 O O . LEU A 1 114 ? 11.309 1.088 -14.822 1.00 85.06 114 LEU A O 1
ATOM 924 N N . SER A 1 115 ? 11.937 2.141 -16.715 1.00 84.62 115 SER A N 1
ATOM 925 C CA . SER A 1 115 ? 12.293 3.434 -16.106 1.00 84.62 115 SER A CA 1
ATOM 926 C C . SER A 1 115 ? 11.124 4.141 -15.409 1.00 84.62 115 SER A C 1
ATOM 928 O O . SER A 1 115 ? 11.342 4.897 -14.469 1.00 84.62 115 SER A O 1
ATOM 930 N N . GLN A 1 116 ? 9.886 3.869 -15.827 1.00 84.94 116 GLN A N 1
ATOM 931 C CA . GLN A 1 116 ? 8.662 4.408 -15.217 1.00 84.94 116 GLN A CA 1
ATOM 932 C C . GLN A 1 116 ? 8.088 3.470 -14.138 1.00 84.94 116 GLN A C 1
ATOM 934 O O . GLN A 1 116 ? 7.257 3.872 -13.316 1.00 84.94 116 GLN A O 1
ATOM 939 N N . CYS A 1 117 ? 8.521 2.205 -14.128 1.00 82.88 117 CYS A N 1
ATOM 940 C CA . CYS A 1 117 ? 8.072 1.178 -13.193 1.00 82.88 117 CYS A CA 1
ATOM 941 C C . CYS A 1 117 ? 8.940 1.117 -11.930 1.00 82.88 117 CYS A C 1
ATOM 943 O O . CYS A 1 117 ? 8.407 1.152 -10.812 1.00 82.88 117 CYS A O 1
ATOM 945 N N . THR A 1 118 ? 10.260 0.984 -12.084 1.00 81.50 118 THR A N 1
ATOM 946 C CA . THR A 1 118 ? 11.209 0.725 -10.992 1.00 81.50 118 THR A CA 1
ATOM 947 C C . THR A 1 118 ? 12.621 1.201 -11.346 1.00 81.50 118 THR A C 1
ATOM 949 O O . THR A 1 118 ? 13.126 0.933 -12.428 1.00 81.50 118 THR A O 1
ATOM 952 N N . GLU A 1 119 ? 13.289 1.860 -10.398 1.00 82.50 119 GLU A N 1
ATOM 953 C CA . GLU A 1 119 ? 14.724 2.205 -10.471 1.00 82.50 119 GLU A CA 1
ATOM 954 C C . GLU A 1 119 ? 15.596 1.182 -9.719 1.00 82.50 119 GLU A C 1
ATOM 956 O O . GLU A 1 119 ? 16.785 1.397 -9.489 1.00 82.50 119 GLU A O 1
ATOM 961 N N . SER A 1 120 ? 15.005 0.072 -9.264 1.00 81.12 120 SER A N 1
ATOM 962 C CA . SER A 1 120 ? 15.737 -0.939 -8.501 1.00 81.12 120 SER A CA 1
ATOM 963 C C . SER A 1 120 ? 16.830 -1.605 -9.344 1.00 81.12 120 SER A C 1
ATOM 965 O O . SER A 1 120 ? 16.633 -1.925 -10.517 1.00 81.12 120 SER A O 1
ATOM 967 N N . LYS A 1 121 ? 17.973 -1.905 -8.715 1.00 80.25 121 LYS A N 1
ATOM 968 C CA . LYS A 1 121 ? 19.064 -2.664 -9.355 1.00 80.25 121 LYS A CA 1
ATOM 969 C C . LYS A 1 121 ? 18.625 -4.065 -9.796 1.00 80.25 121 LYS A C 1
ATOM 971 O O . LYS A 1 121 ? 19.127 -4.570 -10.792 1.00 80.25 121 LYS A O 1
ATOM 976 N N . SER A 1 122 ? 17.668 -4.665 -9.084 1.00 80.50 122 SER A N 1
ATOM 977 C CA . SER A 1 122 ? 17.076 -5.965 -9.416 1.00 80.50 122 SER A CA 1
ATOM 978 C C . SER A 1 122 ? 16.072 -5.910 -10.571 1.00 80.50 122 SER A C 1
ATOM 980 O O . SER A 1 122 ? 15.548 -6.953 -10.948 1.00 80.50 122 SER A O 1
ATOM 982 N N . ARG A 1 123 ? 15.785 -4.719 -11.127 1.00 83.50 123 ARG A N 1
ATOM 983 C CA . ARG A 1 123 ? 14.793 -4.500 -12.197 1.00 83.50 123 ARG A CA 1
ATOM 984 C C . ARG A 1 123 ? 13.423 -5.089 -11.850 1.00 83.50 123 ARG A C 1
ATOM 986 O O . ARG A 1 123 ? 12.669 -5.496 -12.726 1.00 83.50 123 ARG A O 1
ATOM 993 N N . GLN A 1 124 ? 13.102 -5.118 -10.558 1.00 84.12 124 GLN A N 1
ATOM 994 C CA . GLN A 1 124 ? 11.887 -5.709 -10.018 1.00 84.12 124 GLN A CA 1
ATOM 995 C C . GLN A 1 124 ? 10.972 -4.616 -9.466 1.00 84.12 124 GLN A C 1
ATOM 997 O O . GLN A 1 124 ? 11.403 -3.697 -8.760 1.00 84.12 124 GLN A O 1
ATOM 1002 N N . LYS A 1 125 ? 9.687 -4.687 -9.803 1.00 86.81 125 LYS A N 1
ATOM 1003 C CA . LYS A 1 125 ? 8.655 -3.844 -9.210 1.00 86.81 125 LYS A CA 1
ATOM 1004 C C . LYS A 1 125 ? 8.074 -4.561 -8.002 1.00 86.81 125 LYS A C 1
ATOM 1006 O O . LYS A 1 125 ? 7.507 -5.638 -8.148 1.00 86.81 125 LYS A O 1
ATOM 1011 N N . ASN A 1 126 ? 8.157 -3.909 -6.848 1.00 85.44 126 ASN A N 1
ATOM 1012 C CA . ASN A 1 126 ? 7.448 -4.324 -5.645 1.00 85.44 126 ASN A CA 1
ATOM 1013 C C . ASN A 1 126 ? 6.205 -3.443 -5.484 1.00 85.44 126 ASN A C 1
ATOM 1015 O O . ASN A 1 126 ? 6.300 -2.211 -5.505 1.00 85.44 126 ASN A O 1
ATOM 1019 N N . SER A 1 127 ? 5.043 -4.076 -5.360 1.00 83.31 127 SER A N 1
ATOM 1020 C CA . SER A 1 127 ? 3.779 -3.430 -5.023 1.00 83.31 127 SER A CA 1
ATOM 1021 C C . SER A 1 127 ? 3.298 -3.949 -3.676 1.00 83.31 127 SER A C 1
ATOM 1023 O O . SER A 1 127 ? 3.394 -5.141 -3.398 1.00 83.31 127 SER A O 1
ATOM 1025 N N . HIS A 1 128 ? 2.781 -3.052 -2.842 1.00 82.88 128 HIS A N 1
ATOM 1026 C CA . HIS A 1 128 ? 2.280 -3.391 -1.515 1.00 82.88 128 HIS A CA 1
ATOM 1027 C C . HIS A 1 128 ? 0.793 -3.062 -1.433 1.00 82.88 128 HIS A C 1
ATOM 1029 O O . HIS A 1 128 ? 0.378 -1.917 -1.662 1.00 82.88 128 HIS A O 1
ATOM 1035 N N . GLU A 1 129 ? -0.008 -4.047 -1.056 1.00 73.12 129 GLU A N 1
ATOM 1036 C CA . GLU A 1 129 ? -1.440 -3.905 -0.826 1.00 73.12 129 GLU A CA 1
ATOM 1037 C C . GLU A 1 129 ? -1.759 -4.236 0.631 1.00 73.12 129 GLU A C 1
ATOM 1039 O O . GLU A 1 129 ? -1.309 -5.244 1.167 1.00 73.12 129 GLU A O 1
ATOM 1044 N N . THR A 1 130 ? -2.508 -3.372 1.308 1.00 67.12 130 THR A N 1
ATOM 1045 C CA . THR A 1 130 ? -3.005 -3.664 2.659 1.00 67.12 130 THR A CA 1
ATOM 1046 C C . THR A 1 130 ? -4.158 -4.654 2.576 1.00 67.12 130 THR A C 1
ATOM 1048 O O . THR A 1 130 ? -5.027 -4.477 1.727 1.00 67.12 130 THR A O 1
ATOM 1051 N N . TYR A 1 131 ? -4.245 -5.609 3.509 1.00 57.03 131 TYR A N 1
ATOM 1052 C CA . TYR A 1 131 ? -5.439 -6.464 3.652 1.00 57.03 131 TYR A CA 1
ATOM 1053 C C . TYR A 1 131 ? -6.728 -5.649 3.814 1.00 57.03 131 TYR A C 1
ATOM 1055 O O . TYR A 1 131 ? -7.776 -6.013 3.294 1.00 57.03 131 TYR A O 1
ATOM 1063 N N . TRP A 1 132 ? -6.625 -4.514 4.501 1.00 52.03 132 TRP A N 1
ATOM 1064 C CA . TRP A 1 132 ? -7.728 -3.598 4.771 1.00 52.03 132 TRP A CA 1
ATOM 1065 C C . TRP A 1 132 ? -7.858 -2.566 3.662 1.00 52.03 132 TRP A C 1
ATOM 1067 O O . TRP A 1 132 ? -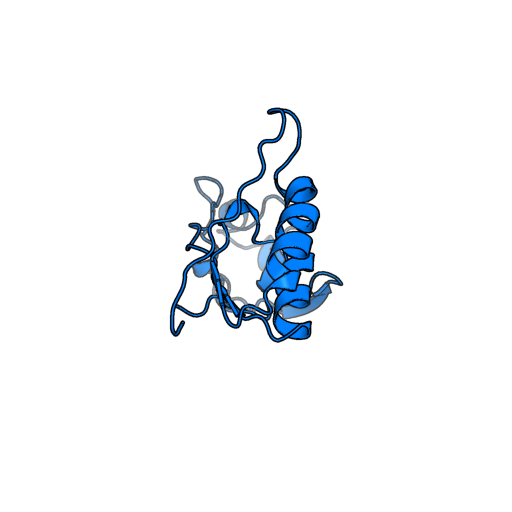7.815 -1.364 3.929 1.00 52.03 132 TRP A O 1
ATOM 1077 N N . GLY A 1 133 ? -7.915 -3.055 2.416 1.00 44.06 133 GLY A N 1
ATOM 1078 C CA . GLY A 1 133 ? -8.161 -2.246 1.229 1.00 44.06 133 GLY A CA 1
ATOM 1079 C C . GLY A 1 133 ? -9.147 -1.138 1.566 1.00 44.06 133 GLY A C 1
ATOM 1080 O O . GLY A 1 133 ? -10.159 -1.397 2.212 1.00 44.06 133 GLY A O 1
ATOM 1081 N N . THR A 1 134 ? -8.766 0.095 1.228 1.00 42.50 134 THR A N 1
ATOM 1082 C CA . THR A 1 134 ? -9.608 1.291 1.287 1.00 42.50 134 THR A CA 1
ATOM 1083 C C . THR A 1 134 ? -11.056 0.900 1.034 1.00 42.50 134 THR A C 1
ATOM 1085 O O . THR A 1 134 ? -11.419 0.614 -0.103 1.00 42.50 134 THR A O 1
ATOM 1088 N N . VAL A 1 135 ? -11.846 0.840 2.106 1.00 31.12 135 VAL A N 1
ATOM 1089 C CA . VAL A 1 135 ? -13.293 0.889 1.968 1.00 31.12 135 VAL A CA 1
ATOM 1090 C C . VAL A 1 135 ? -13.548 2.280 1.377 1.00 31.12 135 VAL A C 1
ATOM 1092 O O . VAL A 1 135 ? -13.023 3.244 1.951 1.00 31.12 135 VAL A O 1
ATOM 1095 N N . PRO A 1 136 ? -14.166 2.372 0.188 1.00 36.38 136 PRO A N 1
ATOM 1096 C CA . PRO A 1 136 ? -14.453 3.649 -0.456 1.00 36.38 136 PRO A CA 1
ATOM 1097 C C . PRO A 1 136 ? -15.231 4.598 0.461 1.00 36.38 136 PRO A C 1
ATOM 1099 O O . PRO A 1 136 ? -15.994 4.103 1.325 1.00 36.38 136 PRO A O 1
#

Radius of gyration: 19.23 Å; Cα contacts (8 Å, |Δi|>4): 154; chains: 1; bounding box: 46×33×51 Å

Solvent-accessible surface area (backbone atoms only — not comparable to full-atom values): 8713 Å² total; per-residue (Å²): 134,89,86,79,86,83,91,83,84,84,91,71,66,96,85,63,62,66,83,70,56,49,63,66,54,48,61,63,51,54,76,67,69,46,66,64,43,84,44,61,54,80,62,75,40,56,78,52,67,52,57,38,52,76,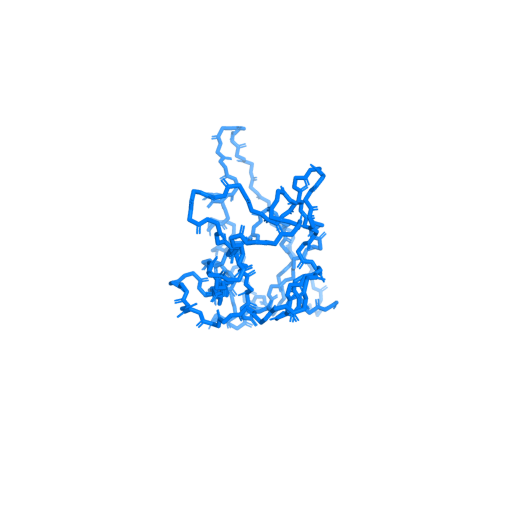71,66,19,45,77,42,62,58,90,70,81,85,85,60,64,90,81,39,69,48,74,85,57,51,75,60,30,41,88,83,75,43,66,39,44,80,72,51,68,48,97,57,50,31,42,32,25,34,41,58,37,82,67,34,74,79,38,92,55,34,85,33,64,35,88,45,92,72,46,41,42,78,47,78,42,56,78,78,57,81,76,129

Nearest PDB structures (foldseek):
  3ff4-assembly1_A  TM=7.617E-01  e=2.449E-01  Cytophaga hutchinsonii ATCC 33406
  3qvq-assembly1_D  TM=6.976E-01  e=5.981E+00  Oleispira antarctica
  3l12-assembly1_B  TM=7.877E-01  e=8.344E+00  Ruegeria pomeroyi

Secondary structure (DSSP, 8-state):
--S----------TTS-HHHHHHHHHHHHHTT--SEEE--GGG--HHHHHHHHHTT-EEE-PPPPP---TTSPPGGG-SSB-TTS-B-EEEEE-TTSEEEEE--HHHHTT-TTHHHH---TT---EEEEESS----